Protein AF-A0A0F8WY60-F1 (afdb_monomer_lite)

Sequence (74 aa):
NVRTVEWLTVVDARVDPDCEALHEEQWPIDSIPNEPPLHPRCRCWLSPVVDGQPLTQPEKVKAIGIQTDPAEES

Structure (mmCIF, N/CA/C/O backbone):
data_AF-A0A0F8WY60-F1
#
_entry.id   AF-A0A0F8WY60-F1
#
loop_
_atom_site.group_PDB
_atom_site.id
_atom_site.type_symbol
_atom_site.label_atom_id
_atom_site.label_alt_id
_atom_site.label_comp_id
_atom_site.label_asym_id
_atom_site.lab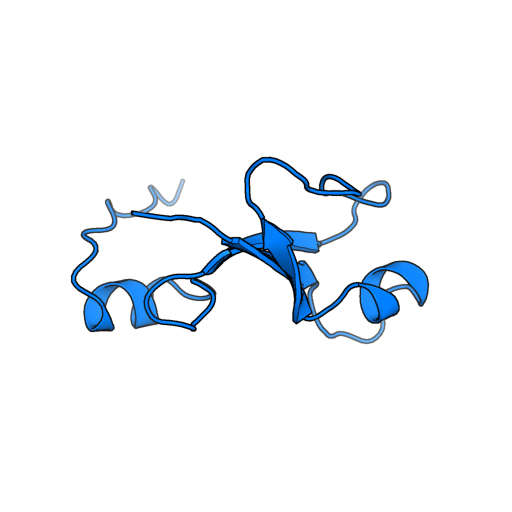el_entity_id
_atom_site.label_seq_id
_atom_site.pdbx_PDB_ins_code
_atom_site.Cartn_x
_atom_site.Cartn_y
_atom_site.Cartn_z
_atom_site.occupancy
_atom_site.B_iso_or_equiv
_atom_site.auth_seq_id
_atom_site.auth_comp_id
_atom_site.auth_asym_id
_atom_site.auth_atom_id
_atom_site.pdbx_PDB_model_num
ATOM 1 N N . ASN A 1 1 ? -8.530 -2.085 17.124 1.00 74.38 1 ASN A N 1
ATOM 2 C CA . ASN A 1 1 ? -9.499 -1.765 16.051 1.00 74.38 1 ASN A CA 1
ATOM 3 C C . ASN A 1 1 ? -8.708 -1.295 14.845 1.00 74.38 1 ASN A C 1
ATOM 5 O O . ASN A 1 1 ? -7.903 -0.390 15.028 1.00 74.38 1 ASN A O 1
ATOM 9 N N . VAL A 1 2 ? -8.890 -1.903 13.671 1.00 87.06 2 VAL A N 1
ATOM 10 C CA . VAL A 1 2 ? -8.195 -1.494 12.434 1.00 87.06 2 VAL A CA 1
ATOM 11 C C . VAL A 1 2 ? -8.946 -0.316 11.817 1.00 87.06 2 VAL A C 1
ATOM 13 O O . VAL A 1 2 ? -10.174 -0.327 11.788 1.00 87.06 2 VAL A O 1
ATOM 16 N N . ARG A 1 3 ? -8.225 0.722 11.383 1.00 94.50 3 ARG A N 1
ATOM 17 C CA . ARG A 1 3 ? -8.815 1.926 10.762 1.00 94.50 3 ARG A CA 1
ATOM 18 C C . ARG A 1 3 ? -8.162 2.310 9.443 1.00 94.50 3 ARG A C 1
ATOM 20 O O . ARG A 1 3 ? -8.788 2.994 8.642 1.00 94.50 3 ARG A O 1
ATOM 27 N N . THR A 1 4 ? -6.921 1.893 9.240 1.00 96.44 4 THR A N 1
ATOM 28 C CA . THR A 1 4 ? -6.138 2.188 8.049 1.00 96.44 4 THR A CA 1
ATOM 29 C C . THR A 1 4 ? -5.521 0.913 7.505 1.00 96.44 4 THR A C 1
ATOM 31 O O . THR A 1 4 ? -5.313 -0.069 8.227 1.00 96.44 4 THR A O 1
ATOM 34 N N . VAL A 1 5 ? -5.259 0.943 6.210 1.00 96.25 5 VAL A N 1
ATOM 35 C CA . VAL A 1 5 ? -4.571 -0.100 5.463 1.00 96.25 5 VAL A CA 1
ATOM 36 C C . VAL A 1 5 ? -3.422 0.539 4.698 1.00 96.25 5 VAL A C 1
ATOM 38 O O . VAL A 1 5 ? -3.508 1.707 4.324 1.00 96.25 5 VAL A O 1
ATOM 41 N N . GLU A 1 6 ? -2.365 -0.226 4.479 1.00 96.25 6 GLU A N 1
ATOM 42 C CA . GLU A 1 6 ? -1.216 0.143 3.665 1.00 96.25 6 GLU A CA 1
ATOM 43 C C . GLU A 1 6 ? -1.174 -0.742 2.423 1.00 96.25 6 GLU A C 1
ATOM 45 O O . GLU A 1 6 ? -1.354 -1.962 2.511 1.00 96.25 6 GLU A O 1
ATOM 50 N N . TRP A 1 7 ? -0.949 -0.139 1.263 1.00 96.00 7 TRP A N 1
ATOM 51 C CA . TRP A 1 7 ? -0.737 -0.864 0.026 1.00 96.00 7 TRP A CA 1
ATOM 52 C C . TRP A 1 7 ? 0.696 -1.353 -0.064 1.00 96.00 7 TRP A C 1
ATOM 54 O O . TRP A 1 7 ? 1.661 -0.593 -0.040 1.00 96.00 7 TRP A O 1
ATOM 64 N N . LEU A 1 8 ? 0.843 -2.656 -0.227 1.00 95.25 8 LEU A N 1
ATOM 65 C CA . LEU A 1 8 ? 2.133 -3.293 -0.361 1.00 95.25 8 LEU A CA 1
ATOM 66 C C . LEU A 1 8 ? 2.205 -4.018 -1.687 1.00 95.25 8 LEU A C 1
ATOM 68 O O . LEU A 1 8 ? 1.231 -4.584 -2.168 1.00 95.25 8 LEU A O 1
ATOM 72 N N . THR A 1 9 ? 3.392 -4.016 -2.265 1.00 93.81 9 THR A N 1
ATOM 73 C CA . THR A 1 9 ? 3.756 -4.868 -3.384 1.00 93.81 9 THR A CA 1
ATOM 74 C C . THR A 1 9 ? 5.046 -5.573 -3.012 1.00 93.81 9 THR A C 1
ATOM 76 O O . THR A 1 9 ? 5.812 -5.109 -2.166 1.00 93.81 9 THR A O 1
ATOM 79 N N . VAL A 1 10 ? 5.309 -6.712 -3.644 1.00 91.75 10 VAL A N 1
ATOM 80 C CA . VAL A 1 10 ? 6.686 -7.209 -3.724 1.00 91.75 10 VAL A CA 1
ATOM 81 C C . VAL A 1 10 ? 7.587 -6.092 -4.249 1.00 91.75 10 VAL A C 1
ATOM 83 O O . VAL A 1 10 ? 7.138 -5.286 -5.055 1.00 91.75 10 VAL A O 1
ATOM 86 N N . VAL A 1 11 ? 8.840 -6.058 -3.808 1.00 86.12 11 VAL A N 1
ATOM 87 C CA . VAL A 1 11 ? 9.844 -5.059 -4.209 1.00 86.12 11 VAL A CA 1
ATOM 88 C C . VAL A 1 11 ? 10.959 -5.787 -4.953 1.00 86.12 11 VAL A C 1
ATOM 90 O O . VAL A 1 11 ? 12.047 -6.034 -4.436 1.00 86.12 11 VAL A O 1
ATOM 93 N N . ASP A 1 12 ? 10.639 -6.251 -6.160 1.00 89.38 12 ASP A N 1
ATOM 94 C CA . ASP A 1 12 ? 11.596 -6.897 -7.055 1.00 89.38 12 ASP A CA 1
ATOM 95 C C . ASP A 1 12 ? 11.576 -6.260 -8.449 1.00 89.38 12 ASP A C 1
ATOM 97 O O . ASP A 1 12 ? 10.707 -5.460 -8.782 1.00 89.38 12 ASP A O 1
ATOM 101 N N . ALA A 1 13 ? 12.538 -6.632 -9.295 1.00 88.56 13 ALA A N 1
ATOM 102 C CA . ALA A 1 13 ? 12.708 -6.045 -10.626 1.00 88.56 13 ALA A CA 1
ATOM 103 C C . ALA A 1 13 ? 11.546 -6.309 -11.612 1.00 88.56 13 ALA A C 1
ATOM 105 O O . ALA A 1 13 ? 11.637 -5.916 -12.772 1.00 88.56 13 ALA A O 1
ATOM 106 N N . ARG A 1 14 ? 10.494 -7.034 -11.206 1.00 88.38 14 ARG A N 1
ATOM 107 C CA . ARG A 1 14 ? 9.313 -7.322 -12.036 1.00 88.38 14 ARG A CA 1
ATOM 108 C C . ARG A 1 14 ? 8.112 -6.449 -11.681 1.00 88.38 14 ARG A C 1
ATOM 110 O O . ARG A 1 14 ? 7.053 -6.638 -12.275 1.00 88.38 14 ARG A O 1
ATOM 117 N N . VAL A 1 15 ? 8.246 -5.578 -10.689 1.00 89.62 15 VAL A N 1
ATOM 118 C CA . VAL A 1 15 ? 7.207 -4.629 -10.292 1.00 89.62 15 VAL A CA 1
ATOM 119 C C . VAL A 1 15 ? 7.123 -3.546 -11.356 1.00 89.62 15 VAL A C 1
ATOM 121 O O . VAL A 1 15 ? 8.147 -3.037 -11.809 1.00 89.62 15 VAL A O 1
ATOM 124 N N . ASP A 1 16 ? 5.910 -3.247 -11.804 1.00 91.69 16 ASP A N 1
ATOM 125 C CA . ASP A 1 16 ? 5.684 -2.150 -12.737 1.00 91.69 16 ASP A CA 1
ATOM 126 C C . ASP A 1 16 ? 5.651 -0.790 -12.006 1.00 91.69 16 ASP A C 1
ATOM 128 O O . ASP A 1 16 ? 5.392 -0.751 -10.799 1.00 91.69 16 ASP A O 1
ATOM 132 N N . PRO A 1 17 ? 5.894 0.328 -12.719 1.00 93.88 17 PRO A N 1
ATOM 133 C CA . PRO A 1 17 ? 5.971 1.652 -12.103 1.00 93.88 17 PRO A CA 1
ATOM 134 C C . PRO A 1 17 ? 4.707 2.092 -11.356 1.00 93.88 17 PRO A C 1
ATOM 136 O O . PRO A 1 17 ? 4.816 2.827 -10.378 1.00 93.88 17 PRO A O 1
ATOM 139 N N . ASP A 1 18 ? 3.518 1.652 -11.780 1.00 93.88 18 ASP A N 1
ATOM 140 C CA . ASP A 1 18 ? 2.268 2.045 -11.124 1.00 93.88 18 ASP A CA 1
ATOM 141 C C . ASP A 1 18 ? 2.117 1.322 -9.776 1.00 93.88 18 ASP A C 1
ATOM 143 O O . ASP A 1 18 ? 1.707 1.921 -8.783 1.00 93.88 18 ASP A O 1
ATOM 147 N N . CYS A 1 19 ? 2.506 0.044 -9.705 1.00 92.56 19 CYS A N 1
ATOM 148 C CA . CYS A 1 19 ? 2.533 -0.703 -8.446 1.00 92.56 19 CYS A CA 1
ATOM 149 C C . CYS A 1 19 ? 3.600 -0.184 -7.479 1.00 92.56 19 CYS A C 1
ATOM 151 O O . CYS A 1 19 ? 3.354 -0.159 -6.273 1.00 92.56 19 CYS A O 1
ATOM 153 N N . GLU A 1 20 ? 4.764 0.221 -7.994 1.00 92.81 20 GLU A N 1
ATOM 154 C CA . GLU A 1 20 ? 5.825 0.845 -7.199 1.00 92.81 20 GLU A CA 1
ATOM 155 C C . GLU A 1 20 ? 5.375 2.201 -6.640 1.00 92.81 20 GLU A C 1
ATOM 157 O O . GLU A 1 20 ? 5.601 2.481 -5.467 1.00 92.81 20 GLU A O 1
ATOM 162 N N . ALA A 1 21 ? 4.655 3.000 -7.434 1.00 94.75 21 ALA A N 1
ATOM 163 C CA . ALA A 1 21 ? 4.127 4.293 -7.004 1.00 94.75 21 ALA A CA 1
ATOM 164 C C . ALA A 1 21 ? 3.084 4.195 -5.877 1.00 94.75 21 ALA A C 1
ATOM 166 O O . ALA A 1 21 ? 2.913 5.151 -5.129 1.00 94.75 21 ALA A O 1
ATOM 167 N N . LEU A 1 22 ? 2.384 3.063 -5.760 1.00 95.44 22 LEU A N 1
ATOM 168 C CA . LEU A 1 22 ? 1.436 2.811 -4.672 1.00 95.44 22 LEU A CA 1
ATOM 169 C C . LEU A 1 22 ? 2.081 2.137 -3.453 1.00 95.44 22 LEU A C 1
ATOM 171 O O . LEU A 1 22 ? 1.402 1.932 -2.451 1.00 95.44 22 LEU A O 1
ATOM 175 N N . HIS A 1 23 ? 3.349 1.726 -3.522 1.00 94.50 23 HIS A N 1
ATOM 176 C CA . HIS A 1 23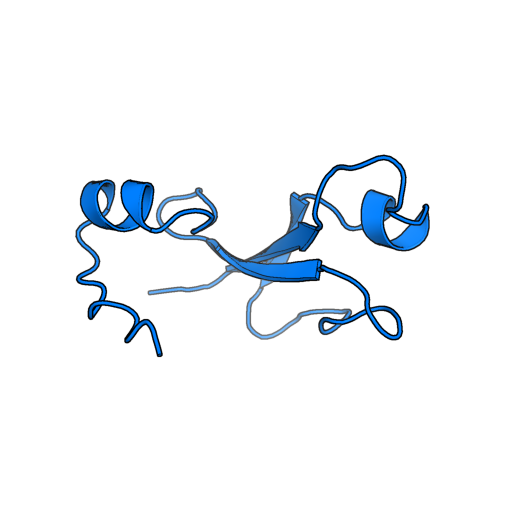 ? 3.987 1.028 -2.412 1.00 94.50 23 HIS A CA 1
ATOM 177 C C . HIS A 1 23 ? 4.079 1.929 -1.172 1.00 94.50 23 HIS A C 1
ATOM 179 O O . HIS A 1 23 ? 4.533 3.063 -1.269 1.00 94.50 23 HIS A O 1
ATOM 185 N N . GLU A 1 24 ? 3.661 1.403 -0.016 1.00 95.38 24 GLU A N 1
ATOM 186 C CA . GLU A 1 24 ? 3.637 2.088 1.288 1.00 95.38 24 GLU A CA 1
ATOM 187 C C . GLU A 1 24 ? 2.588 3.215 1.405 1.00 95.38 24 GLU A C 1
ATOM 189 O O . GLU A 1 24 ? 2.495 3.875 2.442 1.00 95.38 24 GLU A O 1
ATOM 194 N N . GLU A 1 25 ? 1.734 3.407 0.393 1.00 96.62 25 GLU A N 1
ATOM 195 C CA . GLU A 1 25 ? 0.603 4.332 0.486 1.00 96.62 25 GLU A CA 1
ATOM 196 C C . GLU A 1 25 ? -0.437 3.832 1.495 1.00 96.62 25 GLU A C 1
ATOM 198 O O . GLU A 1 25 ? -0.794 2.651 1.520 1.00 96.62 25 GLU A O 1
ATOM 203 N N . GLN A 1 26 ? -0.959 4.742 2.320 1.00 96.44 26 GLN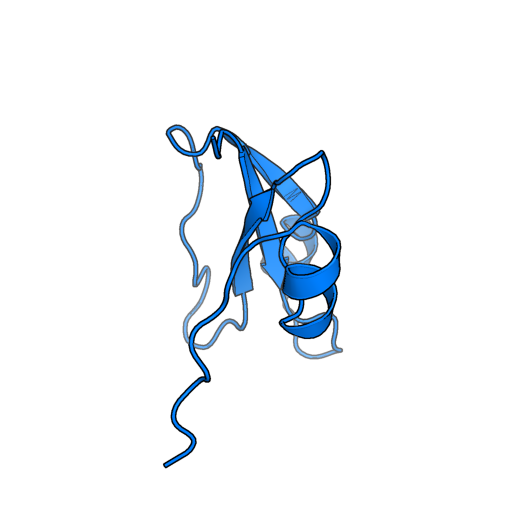 A N 1
ATOM 204 C CA . GLN A 1 26 ? -1.926 4.417 3.367 1.00 96.44 26 GLN A CA 1
ATOM 205 C C . GLN A 1 26 ? -3.258 5.126 3.165 1.00 96.44 26 GLN A C 1
ATOM 207 O O . GLN A 1 26 ? -3.316 6.333 2.923 1.00 96.44 26 GLN A O 1
ATOM 212 N N . TRP A 1 27 ? -4.346 4.392 3.395 1.00 97.12 27 TRP A N 1
ATOM 213 C CA . TRP A 1 27 ? -5.702 4.932 3.316 1.00 97.12 27 TRP A CA 1
ATOM 214 C C . TRP A 1 27 ? -6.573 4.484 4.487 1.00 97.12 27 TRP A C 1
ATOM 216 O O . TRP A 1 27 ? -6.309 3.447 5.109 1.00 97.12 27 TRP A O 1
ATOM 226 N N . PRO A 1 28 ? -7.644 5.236 4.802 1.00 96.75 28 PRO A N 1
ATOM 227 C CA . PRO A 1 28 ? -8.709 4.730 5.654 1.00 96.75 28 PRO A CA 1
ATOM 228 C C . PRO A 1 28 ? -9.294 3.444 5.061 1.00 96.75 28 PRO A C 1
ATOM 230 O O . PRO A 1 28 ? -9.502 3.358 3.851 1.00 96.75 28 PRO A O 1
ATOM 233 N N . ILE A 1 29 ? -9.606 2.469 5.916 1.00 94.00 29 ILE A N 1
ATOM 234 C CA . ILE A 1 29 ? -10.143 1.164 5.493 1.00 94.00 29 ILE A CA 1
ATOM 235 C C . ILE A 1 29 ? -11.459 1.288 4.706 1.00 94.00 29 ILE A C 1
ATOM 237 O O . ILE A 1 29 ? -11.741 0.463 3.847 1.00 94.00 29 ILE A O 1
ATOM 241 N N . ASP A 1 30 ? -12.218 2.359 4.948 1.00 94.19 30 ASP A N 1
ATOM 242 C CA . ASP A 1 30 ? -13.495 2.642 4.286 1.00 94.19 30 ASP A CA 1
ATOM 243 C C . ASP A 1 30 ? -13.355 3.594 3.081 1.00 94.19 30 ASP A C 1
ATOM 245 O O . ASP A 1 30 ? -14.348 4.108 2.566 1.00 94.19 30 ASP A O 1
ATOM 249 N N . SER A 1 31 ? -12.135 3.948 2.667 1.00 95.38 31 SER A N 1
ATOM 250 C CA . SER A 1 31 ? -11.894 4.962 1.624 1.00 95.38 31 SER A CA 1
ATOM 251 C C . SER A 1 31 ? -10.635 4.653 0.821 1.00 95.38 31 SER A C 1
ATOM 253 O O . SER A 1 31 ? -9.754 5.495 0.651 1.00 95.38 31 SER A O 1
ATOM 255 N N . ILE A 1 32 ? -10.563 3.417 0.342 1.00 95.25 32 ILE A N 1
ATOM 256 C CA . ILE A 1 32 ? -9.452 2.899 -0.444 1.00 95.25 32 ILE A CA 1
ATOM 257 C C . ILE A 1 32 ? -9.686 3.270 -1.921 1.00 95.25 32 ILE A C 1
ATOM 259 O O . ILE A 1 32 ? -10.733 2.924 -2.469 1.00 95.25 32 ILE A O 1
ATOM 263 N N . PRO A 1 33 ? -8.754 3.978 -2.581 1.00 94.69 33 PRO A N 1
ATOM 264 C CA . PRO A 1 33 ? -8.936 4.432 -3.959 1.00 94.69 33 PRO A CA 1
ATOM 265 C C . PRO A 1 33 ? -8.788 3.309 -4.993 1.00 94.69 33 PRO A C 1
ATOM 267 O O . PRO A 1 33 ? -9.390 3.389 -6.059 1.00 94.69 33 PRO A O 1
ATOM 270 N N . ASN A 1 34 ? -7.990 2.281 -4.687 1.00 92.56 34 ASN A N 1
ATOM 271 C CA . ASN A 1 34 ? -7.725 1.142 -5.562 1.00 92.56 34 ASN A CA 1
ATOM 272 C C . ASN A 1 34 ? -7.738 -0.153 -4.750 1.00 92.56 34 ASN A C 1
ATOM 274 O O . ASN A 1 34 ? -7.201 -0.195 -3.645 1.00 92.56 34 ASN A O 1
ATOM 278 N N . GLU A 1 35 ? -8.283 -1.225 -5.316 1.00 92.44 35 GLU A N 1
ATOM 279 C CA . GLU A 1 35 ? -8.259 -2.549 -4.694 1.00 92.44 35 GLU A CA 1
ATOM 280 C C . GLU A 1 35 ? -7.224 -3.449 -5.383 1.00 92.44 35 GLU A C 1
ATOM 282 O O . GLU A 1 35 ? -7.103 -3.429 -6.611 1.00 92.44 35 GLU A O 1
ATOM 287 N N . PRO A 1 36 ? -6.451 -4.241 -4.623 1.00 93.38 36 PRO A N 1
ATOM 288 C CA . PRO A 1 36 ? -5.545 -5.209 -5.208 1.00 93.38 36 PRO A CA 1
ATOM 289 C C . PRO A 1 36 ? -6.324 -6.403 -5.802 1.00 93.38 36 PRO A C 1
ATOM 291 O O . PRO A 1 36 ? -7.339 -6.820 -5.242 1.00 93.38 36 PRO A O 1
ATOM 294 N N . PRO A 1 37 ? -5.819 -7.026 -6.881 1.00 95.00 37 PRO A N 1
ATOM 295 C CA . PRO A 1 37 ? -4.602 -6.651 -7.589 1.00 95.00 37 PRO A CA 1
ATOM 296 C C . PRO A 1 37 ? -4.836 -5.495 -8.579 1.00 95.00 37 PRO A C 1
ATOM 298 O O . PRO A 1 37 ? -5.817 -5.507 -9.317 1.00 95.00 37 PRO A O 1
ATOM 301 N N . LEU A 1 38 ? -3.887 -4.552 -8.669 1.00 94.69 38 LEU A N 1
ATOM 302 C CA . LEU A 1 38 ? -3.960 -3.443 -9.641 1.00 94.69 38 LEU A CA 1
ATOM 303 C C . LEU A 1 38 ? -3.928 -3.946 -11.092 1.00 94.69 38 LEU A C 1
ATOM 305 O O . LEU A 1 38 ? -4.620 -3.429 -11.965 1.00 94.69 38 LEU A O 1
ATOM 309 N N . HIS A 1 39 ? -3.141 -4.997 -11.337 1.00 91.69 39 HIS A N 1
ATOM 310 C CA . HIS A 1 39 ? -2.966 -5.614 -12.649 1.00 91.69 39 HIS A CA 1
ATOM 311 C C . HIS A 1 39 ? -3.175 -7.127 -12.596 1.00 91.69 39 HIS A C 1
ATOM 313 O O . HIS A 1 39 ? -2.961 -7.754 -11.552 1.00 91.69 39 HIS A O 1
ATOM 319 N N . PRO A 1 40 ? -3.490 -7.770 -13.735 1.00 93.19 40 PRO A N 1
ATOM 320 C CA . PRO A 1 40 ? -3.466 -9.222 -13.824 1.00 93.19 40 PRO A CA 1
ATOM 321 C C . PRO A 1 40 ? -2.108 -9.779 -13.378 1.00 93.19 40 PRO A C 1
ATOM 323 O O . PRO A 1 40 ? -1.076 -9.451 -13.958 1.00 93.19 40 PRO A O 1
ATOM 326 N N . ARG A 1 41 ? -2.120 -10.673 -12.382 1.00 87.88 41 ARG A N 1
ATOM 327 C CA . ARG A 1 41 ? -0.922 -11.281 -11.763 1.00 87.88 41 ARG A CA 1
ATOM 328 C C . ARG A 1 41 ? -0.031 -10.317 -10.973 1.00 87.88 41 ARG A C 1
ATOM 330 O O . ARG A 1 41 ? 1.097 -10.690 -10.645 1.00 87.88 41 ARG A O 1
ATOM 337 N N . CYS A 1 42 ? -0.512 -9.119 -10.644 1.00 90.62 42 CYS A N 1
ATOM 338 C CA . CYS A 1 42 ? 0.197 -8.274 -9.697 1.00 90.62 42 CYS A CA 1
ATOM 339 C C . CYS A 1 42 ? 0.311 -8.981 -8.340 1.00 90.62 42 CYS A C 1
ATOM 341 O O . CYS A 1 42 ? -0.590 -9.707 -7.919 1.00 90.62 42 CYS A O 1
ATOM 343 N N . ARG A 1 43 ? 1.443 -8.773 -7.669 1.00 93.06 43 ARG A N 1
ATOM 344 C CA . ARG A 1 43 ? 1.731 -9.299 -6.332 1.00 93.06 43 ARG A CA 1
ATOM 345 C C . ARG A 1 43 ? 1.623 -8.172 -5.304 1.00 93.06 43 ARG A C 1
ATOM 347 O O . ARG A 1 43 ? 2.524 -8.001 -4.488 1.00 93.06 43 ARG A O 1
ATOM 354 N N . CYS A 1 44 ? 0.548 -7.391 -5.399 1.00 94.06 44 CYS A N 1
ATOM 355 C CA . CYS A 1 44 ? 0.192 -6.363 -4.433 1.00 94.06 44 CYS A CA 1
ATOM 356 C C . CYS A 1 44 ? -0.946 -6.826 -3.516 1.00 94.06 44 CYS A C 1
ATOM 358 O O . CYS A 1 44 ? -1.738 -7.696 -3.880 1.00 94.06 44 CYS A O 1
ATOM 360 N N . TRP A 1 45 ? -1.009 -6.262 -2.315 1.00 95.06 45 TRP A N 1
ATOM 361 C CA . TRP A 1 45 ? -2.020 -6.549 -1.304 1.00 95.06 45 TRP A CA 1
ATOM 362 C C . TRP A 1 45 ? -2.216 -5.341 -0.382 1.00 95.06 45 TRP A C 1
ATOM 364 O O . TRP A 1 45 ? -1.352 -4.475 -0.277 1.00 95.06 45 TRP A O 1
ATOM 374 N N . LEU A 1 46 ? -3.351 -5.302 0.313 1.00 95.62 46 LEU A N 1
ATOM 375 C CA . LEU A 1 46 ? -3.603 -4.344 1.386 1.00 95.62 46 LEU A CA 1
ATOM 376 C C . LEU A 1 46 ? -3.271 -5.005 2.718 1.00 95.62 46 LEU A C 1
ATOM 378 O O . LEU A 1 46 ? -3.792 -6.077 3.032 1.00 95.62 46 LEU A O 1
ATOM 382 N N . SER A 1 47 ? -2.411 -4.371 3.505 1.00 95.06 47 SER A N 1
ATOM 383 C CA . SER A 1 47 ? -2.082 -4.811 4.854 1.00 95.06 47 SER A CA 1
ATOM 384 C C . SER A 1 47 ? -2.744 -3.895 5.879 1.00 95.06 47 SER A C 1
ATOM 386 O O . SER A 1 47 ? -2.598 -2.678 5.787 1.00 95.06 47 SER A O 1
ATOM 388 N N . PRO A 1 48 ? -3.481 -4.425 6.867 1.00 94.88 48 PRO A N 1
ATOM 389 C CA . PRO A 1 48 ? -4.005 -3.598 7.943 1.00 94.88 48 PRO A CA 1
ATOM 390 C C . PRO A 1 48 ? -2.854 -2.978 8.738 1.00 94.88 48 PRO A C 1
ATOM 392 O O . PRO A 1 48 ? -1.861 -3.643 9.037 1.00 94.88 48 PRO A O 1
ATOM 395 N N . VAL A 1 49 ? -3.016 -1.715 9.123 1.00 93.81 49 VAL A N 1
ATOM 396 C CA . VAL A 1 49 ? -2.060 -1.020 9.986 1.00 93.81 49 VAL A CA 1
ATOM 397 C C . VAL A 1 49 ? -2.545 -1.113 11.430 1.00 93.81 49 VAL A C 1
ATOM 399 O O . VAL A 1 49 ? -3.647 -0.672 11.772 1.00 93.81 49 VAL A O 1
ATOM 402 N N . VAL A 1 50 ? -1.717 -1.700 12.291 1.00 91.12 50 VAL A N 1
ATOM 403 C CA . VAL A 1 50 ? -1.963 -1.863 13.729 1.00 91.12 50 VAL A CA 1
A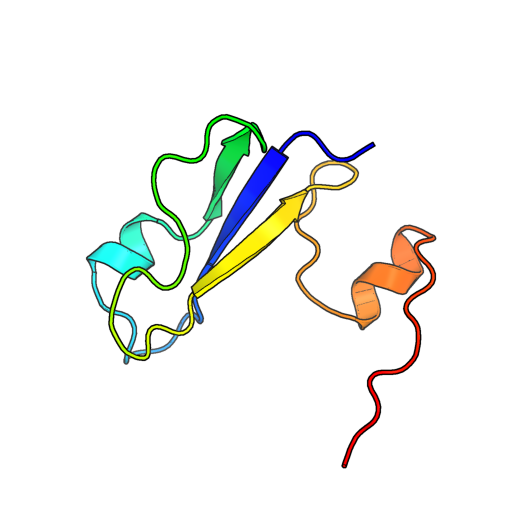TOM 404 C C . VAL A 1 50 ? -0.794 -1.241 14.479 1.00 91.12 50 VAL A C 1
ATOM 406 O O . VAL A 1 50 ? 0.358 -1.489 14.142 1.00 91.12 50 VAL A O 1
ATOM 409 N N . ASP A 1 51 ? -1.088 -0.380 15.454 1.00 89.06 51 ASP A N 1
ATOM 410 C CA . ASP A 1 51 ? -0.078 0.356 16.230 1.00 89.06 51 ASP A CA 1
ATOM 411 C C . ASP A 1 51 ? 0.952 1.096 15.352 1.00 89.06 51 ASP A C 1
ATOM 413 O O . ASP A 1 51 ? 2.136 1.191 15.669 1.00 89.06 51 ASP A O 1
ATOM 417 N N . GLY A 1 52 ? 0.483 1.627 14.216 1.00 86.88 52 GLY A N 1
ATOM 418 C CA . GLY A 1 52 ? 1.304 2.364 13.254 1.00 86.88 52 GLY A CA 1
ATOM 419 C C . GLY A 1 52 ? 2.222 1.486 12.401 1.00 86.88 52 GLY A C 1
ATOM 420 O O . GLY A 1 52 ? 3.136 2.017 11.777 1.00 86.88 52 GLY A O 1
ATOM 421 N N . GLN A 1 53 ? 2.023 0.165 12.384 1.00 88.50 53 GLN A N 1
ATOM 422 C CA . GLN A 1 53 ? 2.810 -0.769 11.583 1.00 88.50 53 GLN A CA 1
ATOM 423 C C . GLN A 1 53 ? 1.907 -1.645 10.702 1.00 88.50 53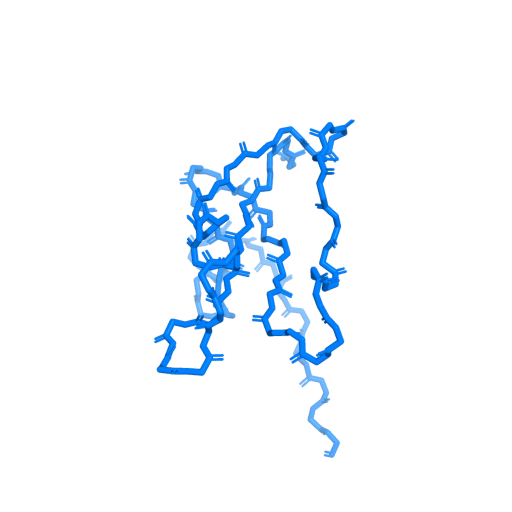 GLN A C 1
ATOM 425 O O . GLN A 1 53 ? 0.914 -2.186 11.199 1.00 88.50 53 GLN A O 1
ATOM 430 N N . PRO A 1 54 ? 2.241 -1.829 9.414 1.00 89.88 54 PRO A N 1
ATOM 431 C CA . PRO A 1 54 ? 1.550 -2.787 8.560 1.00 89.88 54 PRO A CA 1
ATOM 432 C C . PRO A 1 54 ? 1.831 -4.223 9.031 1.00 89.88 54 PRO A C 1
ATOM 434 O O . PRO A 1 54 ? 2.954 -4.584 9.405 1.00 89.88 54 PRO A O 1
ATOM 437 N N . LEU A 1 55 ? 0.810 -5.077 8.996 1.00 88.94 55 LEU A N 1
ATOM 438 C CA . LEU A 1 55 ? 0.946 -6.508 9.272 1.00 88.94 55 LEU A CA 1
ATOM 439 C C . LEU A 1 55 ? 1.530 -7.230 8.053 1.00 88.94 55 LEU A C 1
ATOM 441 O O . LEU A 1 55 ? 0.801 -7.739 7.201 1.00 88.94 55 LEU A O 1
ATOM 445 N N . THR A 1 56 ? 2.858 -7.239 7.941 1.00 74.44 56 THR A N 1
ATOM 446 C CA . THR A 1 56 ? 3.564 -7.719 6.735 1.00 74.44 56 THR A CA 1
ATOM 447 C C . THR A 1 56 ? 4.176 -9.105 6.852 1.00 74.44 56 THR A C 1
ATOM 449 O O . THR A 1 56 ? 4.617 -9.658 5.849 1.00 74.44 56 THR A O 1
ATOM 452 N N . GLN A 1 57 ? 4.209 -9.693 8.051 1.00 56.44 57 GLN A N 1
ATOM 453 C CA . GLN A 1 57 ? 4.814 -11.007 8.280 1.00 56.44 57 GLN A CA 1
ATOM 454 C C . GLN A 1 57 ? 4.115 -11.765 9.412 1.00 56.44 57 GLN A C 1
ATOM 456 O O . GLN A 1 57 ? 3.808 -11.142 10.432 1.00 56.44 57 GLN A O 1
ATOM 461 N N . PRO A 1 58 ? 3.978 -13.103 9.317 1.00 45.88 58 PRO A N 1
ATOM 462 C CA . PRO A 1 58 ? 3.452 -13.932 10.405 1.00 45.88 58 PRO A CA 1
ATOM 463 C C . PRO A 1 58 ? 4.294 -13.836 11.691 1.00 45.88 58 PRO A C 1
ATOM 465 O O . PRO A 1 58 ? 3.767 -13.965 12.793 1.00 45.88 58 PRO A O 1
ATOM 468 N N . GLU A 1 59 ? 5.591 -13.532 11.590 1.00 46.16 59 GLU A N 1
ATOM 469 C CA . GLU A 1 59 ? 6.476 -13.421 12.759 1.00 46.16 59 GLU A CA 1
ATOM 470 C C . GLU A 1 59 ? 6.223 -12.146 13.582 1.00 46.16 59 GLU A C 1
ATOM 472 O O . GLU A 1 59 ? 6.292 -12.176 14.813 1.00 46.16 59 GLU A O 1
ATOM 477 N N . LYS A 1 60 ? 5.836 -11.039 12.927 1.00 44.56 60 LYS A N 1
ATOM 478 C CA . LYS A 1 60 ? 5.467 -9.780 13.600 1.00 44.56 60 LYS A CA 1
ATOM 479 C C . LYS A 1 60 ? 4.074 -9.817 14.230 1.00 44.56 60 LYS A C 1
ATOM 481 O O . LYS A 1 60 ? 3.826 -9.050 15.155 1.00 44.56 60 LYS A O 1
ATOM 486 N N . VAL A 1 61 ? 3.199 -10.737 13.814 1.00 50.47 61 VAL A N 1
ATOM 487 C CA . VAL A 1 61 ? 1.871 -10.941 14.425 1.00 50.47 61 VAL A CA 1
ATOM 488 C C . VAL A 1 61 ? 1.998 -11.347 15.907 1.00 50.47 61 VAL A C 1
ATOM 490 O O . VAL A 1 61 ? 1.246 -10.865 16.755 1.00 50.47 61 VAL A O 1
ATOM 493 N N . LYS A 1 62 ? 3.027 -12.132 16.262 1.00 45.88 62 LYS A N 1
ATOM 494 C CA . LYS A 1 62 ? 3.307 -12.500 17.663 1.00 45.88 62 LYS A CA 1
ATOM 495 C C . LYS A 1 62 ? 3.741 -11.311 18.527 1.00 45.88 62 LYS A C 1
ATOM 497 O O . LYS A 1 62 ? 3.452 -11.304 19.720 1.00 45.88 62 LYS A O 1
ATOM 502 N N . ALA A 1 63 ? 4.406 -10.310 17.945 1.00 49.72 63 ALA A N 1
ATOM 503 C CA . ALA A 1 63 ? 4.915 -9.148 18.680 1.00 49.72 63 ALA A CA 1
ATOM 504 C C . ALA A 1 63 ? 3.810 -8.156 19.092 1.00 49.72 63 ALA A C 1
ATOM 506 O O . ALA A 1 63 ? 3.987 -7.407 20.047 1.00 49.72 63 ALA A O 1
ATOM 507 N N . ILE A 1 64 ? 2.666 -8.187 18.404 1.00 54.09 64 ILE A N 1
ATOM 508 C CA . ILE A 1 64 ? 1.517 -7.289 18.620 1.00 54.09 64 ILE A CA 1
ATOM 509 C C . ILE A 1 64 ? 0.323 -7.979 19.304 1.00 54.09 64 ILE A C 1
ATOM 511 O O . ILE A 1 64 ? -0.755 -7.404 19.413 1.00 54.09 64 ILE A O 1
ATOM 515 N N . GLY A 1 65 ? 0.489 -9.227 19.759 1.00 49.06 65 GLY A N 1
ATOM 516 C CA . GLY A 1 65 ? -0.537 -9.950 20.520 1.00 49.06 65 GLY A CA 1
ATOM 517 C C . GLY A 1 65 ? -1.736 -10.453 19.706 1.00 49.06 65 GLY A C 1
ATOM 518 O O . GLY A 1 65 ? -2.757 -10.801 20.298 1.00 49.06 65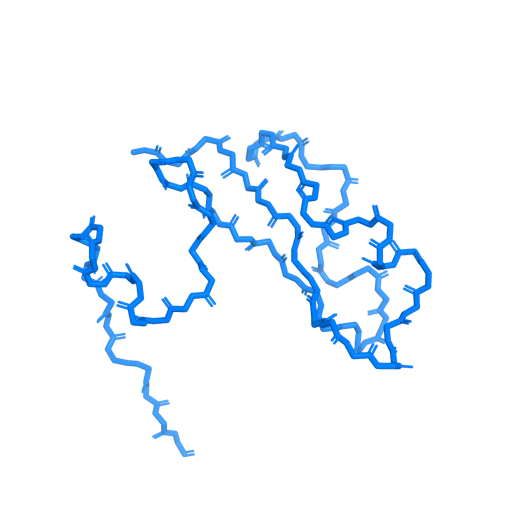 GLY A O 1
ATOM 519 N N . ILE A 1 66 ? -1.635 -10.521 18.376 1.00 51.91 66 ILE A N 1
ATOM 520 C CA . ILE A 1 66 ? -2.678 -11.106 17.524 1.00 51.91 66 ILE A CA 1
ATOM 521 C C . ILE A 1 66 ? -2.393 -12.611 17.380 1.00 51.91 66 ILE A C 1
ATOM 523 O O . ILE A 1 66 ? -1.302 -13.021 16.984 1.00 51.91 66 ILE A O 1
ATOM 527 N N . GLN A 1 67 ? -3.354 -13.461 17.743 1.00 45.53 67 GLN A N 1
ATOM 528 C CA . GLN A 1 67 ? -3.255 -14.905 17.515 1.00 45.53 67 GLN A CA 1
ATOM 529 C C . GLN A 1 67 ? -3.521 -15.168 16.029 1.00 45.53 67 GLN A C 1
ATOM 531 O O . GLN A 1 67 ? -4.579 -14.810 15.523 1.00 45.53 67 GLN A O 1
ATOM 536 N N . THR A 1 68 ? -2.547 -15.735 15.320 1.00 53.94 68 THR A N 1
ATOM 537 C CA . THR A 1 68 ? -2.754 -16.262 13.966 1.00 53.94 68 THR A CA 1
ATOM 538 C C . THR A 1 68 ? -2.940 -17.762 14.067 1.00 53.94 68 THR A C 1
ATOM 540 O O . THR A 1 68 ? -2.092 -18.452 14.637 1.00 53.94 68 THR A O 1
ATOM 543 N N . ASP A 1 69 ? -4.055 -18.254 13.534 1.00 48.94 69 ASP A N 1
ATOM 544 C CA . ASP A 1 69 ? -4.227 -19.680 13.292 1.00 48.94 69 ASP A CA 1
ATOM 545 C C . ASP A 1 69 ? -3.173 -20.131 12.268 1.00 48.94 69 ASP A C 1
ATOM 547 O O . ASP A 1 69 ? -2.863 -19.378 11.335 1.00 48.94 69 ASP A O 1
ATOM 551 N N . PRO A 1 70 ? -2.558 -21.312 12.450 1.00 43.34 70 PRO A N 1
ATOM 552 C CA . PRO A 1 70 ? -1.542 -21.794 11.530 1.00 43.34 70 PRO A CA 1
ATOM 553 C C . PRO A 1 70 ? -2.154 -21.925 10.135 1.00 43.34 70 PRO A C 1
ATOM 555 O O . PRO A 1 70 ? -3.189 -22.565 9.961 1.00 43.34 70 PRO A O 1
ATOM 558 N N . ALA A 1 71 ? -1.508 -21.308 9.145 1.00 51.09 71 ALA A N 1
ATOM 559 C CA . ALA A 1 71 ? -1.824 -21.562 7.751 1.00 51.09 71 ALA A CA 1
ATOM 560 C C . ALA A 1 71 ? -1.619 -23.062 7.489 1.00 51.09 71 ALA A C 1
ATOM 562 O O . ALA A 1 71 ? -0.514 -23.574 7.664 1.00 51.09 71 ALA A O 1
ATOM 563 N N . GLU A 1 72 ? -2.695 -23.764 7.131 1.00 42.00 72 GLU A N 1
ATOM 564 C CA . GLU A 1 72 ? -2.647 -25.140 6.640 1.00 42.00 72 GLU A CA 1
ATOM 565 C C . GLU A 1 72 ? -1.809 -25.160 5.350 1.00 42.00 72 GLU A C 1
ATOM 567 O O . GLU A 1 72 ? -2.269 -24.751 4.284 1.00 42.00 72 GLU A O 1
ATOM 572 N N . GLU A 1 73 ? -0.549 -25.589 5.451 1.00 44.69 73 GLU A N 1
ATOM 573 C CA . GLU A 1 73 ? 0.240 -26.025 4.296 1.00 44.69 73 GLU A CA 1
ATOM 574 C C . GLU A 1 73 ? -0.387 -27.319 3.750 1.00 44.69 73 GLU A C 1
ATOM 576 O O . GLU A 1 73 ? -0.502 -28.309 4.475 1.00 44.69 73 GLU A O 1
ATOM 581 N N . SER A 1 74 ? -0.824 -27.289 2.485 1.00 51.88 74 SER A N 1
ATOM 582 C CA . SER A 1 74 ? -1.284 -28.455 1.707 1.00 51.88 74 SER A CA 1
ATOM 583 C C . SER A 1 74 ? -0.207 -28.942 0.748 1.00 51.88 74 SER A C 1
ATOM 585 O O . SER A 1 74 ? 0.447 -28.074 0.125 1.00 51.88 74 SER A O 1
#

Organism: NCBI:txid412755

Radius of gyration: 13.43 Å; chains: 1; bounding box: 26×33×34 Å

Foldseek 3Di:
DFFKKAKDFDDDPPDDPVSVVRHRPMDTPVDDPDAPPPDVPTRMHIFTADPNRGPDDPVCCVVRPHDDDDDDDD

pLDDT: mean 81.71, std 19.25, range [42.0, 97.12]

Secondary structure (DSSP, 8-state):
---EEEEEE--STT--HHHHHTTT-EEETT--S--S-SSTT--EEEEEEETTEE---HHHHGGGTPPPPPP---